Protein AF-A0A2R5LD50-F1 (afdb_monomer_lite)

Structure (mmCIF, N/CA/C/O backbone):
data_AF-A0A2R5LD50-F1
#
_entry.id   AF-A0A2R5LD50-F1
#
loop_
_atom_site.group_PDB
_atom_site.id
_atom_site.type_symbol
_atom_site.label_atom_id
_atom_site.label_alt_id
_atom_site.label_comp_id
_atom_site.label_asym_id
_atom_site.label_entity_id
_atom_site.label_seq_id
_atom_site.pdbx_PDB_ins_code
_atom_site.Cartn_x
_atom_site.Cartn_y
_atom_site.Cartn_z
_atom_site.occupancy
_atom_site.B_iso_or_equiv
_atom_site.auth_seq_id
_atom_site.auth_comp_id
_atom_site.auth_asym_id
_atom_site.auth_atom_id
_atom_site.pdbx_PDB_model_num
ATOM 1 N N . ASP A 1 1 ? -1.979 13.965 -16.685 1.00 44.62 1 ASP A N 1
ATOM 2 C CA . ASP A 1 1 ? -2.871 12.956 -16.084 1.00 44.62 1 ASP A CA 1
ATOM 3 C C . ASP A 1 1 ? -2.158 12.275 -14.934 1.00 44.62 1 ASP A C 1
ATOM 5 O O . ASP A 1 1 ? -1.066 11.753 -15.122 1.00 44.62 1 ASP A O 1
ATOM 9 N N . VAL A 1 2 ? -2.676 12.399 -13.713 1.00 50.75 2 VAL A N 1
ATOM 10 C CA . VAL A 1 2 ? -2.068 11.757 -12.540 1.00 50.75 2 VAL A CA 1
ATOM 11 C C . VAL A 1 2 ? -2.573 10.320 -12.524 1.00 50.75 2 VAL A C 1
ATOM 13 O O . VAL A 1 2 ? -3.745 10.100 -12.240 1.00 50.75 2 VAL A O 1
ATOM 16 N N . GLU A 1 3 ? -1.725 9.353 -12.872 1.00 63.75 3 GLU A N 1
ATOM 17 C CA . GLU A 1 3 ? -2.049 7.932 -12.706 1.00 63.75 3 GLU A CA 1
ATOM 18 C C . GLU A 1 3 ? -2.237 7.627 -11.223 1.00 63.75 3 GLU A C 1
ATOM 20 O O . GLU A 1 3 ? -1.280 7.458 -10.461 1.00 63.75 3 GLU A O 1
ATOM 25 N N . PHE A 1 4 ? -3.499 7.625 -10.806 1.00 74.12 4 PHE A N 1
ATOM 26 C CA . PHE A 1 4 ? -3.893 7.156 -9.495 1.00 74.12 4 PHE A CA 1
ATOM 27 C C . PHE A 1 4 ? -3.919 5.625 -9.498 1.00 74.12 4 PHE A C 1
ATOM 29 O O . PHE A 1 4 ? -4.442 5.025 -10.439 1.00 74.12 4 PHE A O 1
ATOM 36 N N . PRO A 1 5 ? -3.391 4.976 -8.449 1.00 85.00 5 PRO A N 1
ATOM 37 C CA . PRO A 1 5 ? -3.497 3.537 -8.297 1.00 85.00 5 PRO A CA 1
ATOM 38 C C . PRO A 1 5 ? -4.967 3.100 -8.270 1.00 85.00 5 PRO A C 1
ATOM 40 O O . PRO A 1 5 ? -5.792 3.717 -7.593 1.00 85.00 5 PRO A O 1
ATOM 43 N N . HIS A 1 6 ? -5.299 2.014 -8.962 1.00 90.88 6 HIS A N 1
ATOM 44 C CA . HIS A 1 6 ? -6.650 1.469 -8.954 1.00 90.88 6 HIS A CA 1
ATOM 45 C C . HIS A 1 6 ? -6.869 0.627 -7.690 1.00 90.88 6 HIS A C 1
ATOM 47 O O . HIS A 1 6 ? -6.354 -0.489 -7.564 1.00 90.88 6 HIS A O 1
ATOM 53 N N . VAL A 1 7 ? -7.644 1.153 -6.739 1.00 94.06 7 VAL A N 1
ATOM 54 C CA . VAL A 1 7 ? -7.962 0.463 -5.479 1.00 94.06 7 VAL A CA 1
ATOM 55 C C . VAL A 1 7 ? -8.845 -0.747 -5.757 1.00 94.06 7 VAL A C 1
ATOM 57 O O . VAL A 1 7 ? -9.949 -0.630 -6.280 1.00 94.06 7 VAL A O 1
ATOM 60 N N . ARG A 1 8 ? -8.352 -1.932 -5.393 1.00 94.25 8 ARG A N 1
ATOM 61 C CA . ARG A 1 8 ? -9.104 -3.183 -5.501 1.00 94.25 8 ARG A CA 1
ATOM 62 C C . ARG A 1 8 ? -9.919 -3.459 -4.243 1.00 94.25 8 ARG A C 1
ATOM 64 O O . ARG A 1 8 ? -11.048 -3.926 -4.352 1.00 94.25 8 ARG A O 1
ATOM 71 N N . TYR A 1 9 ? -9.350 -3.174 -3.076 1.00 95.31 9 TYR A N 1
ATOM 72 C CA . TYR A 1 9 ? -10.028 -3.257 -1.787 1.00 95.31 9 TYR A CA 1
ATOM 73 C C . TYR A 1 9 ? -9.319 -2.362 -0.773 1.00 95.31 9 TYR A C 1
ATOM 75 O O . TYR A 1 9 ? -8.090 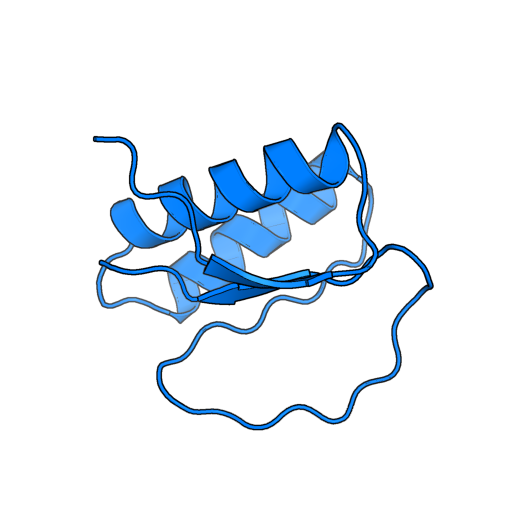-2.318 -0.735 1.00 95.31 9 TYR A O 1
ATOM 83 N N . THR A 1 10 ? -10.071 -1.663 0.069 1.00 97.31 10 THR A N 1
ATOM 84 C CA . THR A 1 10 ? -9.501 -0.971 1.223 1.00 97.31 10 THR A CA 1
ATOM 85 C C . THR A 1 10 ? -10.562 -0.718 2.280 1.00 97.31 10 THR A C 1
ATOM 87 O O . THR A 1 10 ? -11.731 -0.510 1.963 1.00 97.31 10 THR A O 1
ATOM 90 N N . GLU A 1 11 ? -10.124 -0.697 3.532 1.00 96.88 11 GLU A N 1
ATOM 91 C CA . GLU A 1 11 ? -10.902 -0.187 4.667 1.00 96.88 11 GLU A CA 1
ATOM 92 C C . GLU A 1 11 ? -10.319 1.126 5.208 1.00 96.88 11 GLU A C 1
ATOM 94 O O . GLU A 1 11 ? -10.864 1.717 6.142 1.00 96.88 11 GLU A O 1
ATOM 99 N N . MET A 1 12 ? -9.186 1.569 4.656 1.00 97.06 12 MET A N 1
ATOM 100 C CA . MET A 1 12 ? -8.559 2.822 5.047 1.00 97.06 12 MET A CA 1
ATOM 101 C C . MET A 1 12 ? -9.416 3.992 4.579 1.00 97.06 12 MET A C 1
ATOM 103 O O . MET A 1 12 ? -10.011 3.966 3.504 1.00 97.06 12 MET A O 1
ATOM 107 N N . THR A 1 13 ? -9.426 5.064 5.365 1.00 96.19 13 THR A N 1
ATOM 108 C CA . THR A 1 13 ? -10.166 6.290 5.039 1.00 96.19 13 THR A CA 1
ATOM 109 C C . THR A 1 13 ? -9.343 7.530 5.367 1.00 96.19 13 THR A C 1
ATOM 111 O O . THR A 1 13 ? -8.453 7.488 6.220 1.00 96.19 13 THR A O 1
ATOM 114 N N . GLY A 1 14 ? -9.666 8.649 4.717 1.00 96.06 14 GLY A N 1
ATOM 115 C CA . GLY A 1 14 ? -9.056 9.951 4.985 1.00 96.06 14 GLY A CA 1
ATOM 116 C C . GLY A 1 14 ? -7.550 9.977 4.720 1.00 96.06 14 GLY A C 1
ATOM 117 O O . GLY A 1 14 ? -7.050 9.353 3.785 1.00 96.06 14 GLY A O 1
ATOM 118 N N . LYS A 1 15 ? -6.815 10.687 5.581 1.00 95.00 15 LYS A N 1
ATOM 119 C CA . LYS A 1 15 ? -5.396 11.001 5.373 1.00 95.00 15 LYS A CA 1
ATOM 120 C C . LYS A 1 15 ? -4.495 9.773 5.205 1.00 95.00 15 LYS A C 1
ATOM 122 O O . LYS A 1 15 ? -3.566 9.814 4.407 1.00 95.00 15 LYS A O 1
ATOM 127 N N . VAL A 1 16 ? -4.755 8.685 5.934 1.00 96.00 16 VAL A N 1
ATOM 128 C CA . VAL A 1 16 ? -3.927 7.468 5.843 1.00 96.00 16 VAL A CA 1
ATOM 129 C C . VAL A 1 16 ? -4.066 6.824 4.464 1.00 96.00 16 VAL A C 1
ATOM 131 O O . VAL A 1 16 ? -3.060 6.406 3.894 1.00 96.00 16 VAL A O 1
ATOM 134 N N . LEU A 1 17 ? -5.277 6.801 3.894 1.00 95.88 17 LEU A N 1
ATOM 135 C CA . LEU A 1 17 ? -5.510 6.289 2.542 1.00 95.88 17 LEU A CA 1
ATOM 136 C C . LEU A 1 17 ? -4.803 7.160 1.493 1.00 95.88 17 LEU A C 1
ATOM 138 O O . LEU A 1 17 ? -4.061 6.638 0.663 1.00 95.88 17 LEU A O 1
ATOM 142 N N . GLU A 1 18 ? -5.000 8.478 1.553 1.00 94.88 18 GLU A N 1
ATOM 143 C CA . GLU A 1 18 ? -4.401 9.433 0.609 1.00 94.88 18 GLU A CA 1
ATOM 144 C C . GLU A 1 18 ? -2.868 9.363 0.613 1.00 94.88 18 GLU A C 1
ATOM 146 O O . GLU A 1 18 ? -2.239 9.213 -0.441 1.00 94.88 18 GLU A O 1
ATOM 151 N N . ASP A 1 19 ? -2.267 9.406 1.805 1.00 95.44 19 ASP A N 1
ATOM 152 C CA . ASP A 1 19 ? -0.819 9.346 1.973 1.00 95.44 19 ASP A CA 1
ATOM 153 C C . ASP A 1 19 ? -0.268 7.978 1.513 1.00 95.44 19 ASP A C 1
ATOM 155 O O . ASP A 1 19 ? 0.783 7.935 0.865 1.00 95.44 19 ASP A O 1
ATOM 159 N N . SER A 1 20 ? -0.980 6.872 1.784 1.00 95.88 20 SER A N 1
ATOM 160 C CA . SER A 1 20 ? -0.584 5.519 1.350 1.00 95.88 20 SER A CA 1
ATOM 161 C C . SER A 1 20 ? -0.627 5.363 -0.169 1.00 95.88 20 SER A C 1
ATOM 163 O O . SER A 1 20 ? 0.324 4.846 -0.753 1.00 95.88 20 SER A O 1
ATOM 165 N N . MET A 1 21 ? -1.680 5.851 -0.836 1.00 95.06 21 MET A N 1
ATOM 166 C CA . MET A 1 21 ? -1.772 5.813 -2.302 1.00 95.06 21 MET A CA 1
ATOM 167 C C . MET A 1 21 ? -0.648 6.622 -2.953 1.00 95.06 21 MET A C 1
ATOM 169 O O . MET A 1 21 ? 0.023 6.127 -3.860 1.00 95.06 21 MET A O 1
ATOM 173 N N . CYS A 1 22 ? -0.384 7.834 -2.452 1.00 93.94 22 CYS A N 1
ATOM 174 C CA . CYS A 1 22 ? 0.710 8.667 -2.954 1.00 93.94 22 CYS A CA 1
ATOM 175 C C . CYS A 1 22 ? 2.073 7.988 -2.763 1.00 93.94 22 CYS A C 1
ATOM 177 O O . CYS A 1 22 ? 2.936 8.045 -3.644 1.00 93.94 22 CYS A O 1
ATOM 179 N N . LEU A 1 23 ? 2.264 7.317 -1.625 1.00 95.38 23 LEU A N 1
ATOM 180 C CA . LEU A 1 23 ? 3.480 6.573 -1.325 1.00 95.38 23 LEU A CA 1
ATOM 181 C C . LEU A 1 23 ? 3.669 5.385 -2.280 1.00 95.38 23 LEU A C 1
ATOM 183 O O . LEU A 1 23 ? 4.787 5.181 -2.755 1.00 95.38 23 LEU A O 1
ATOM 187 N N . CYS A 1 24 ? 2.598 4.651 -2.601 1.00 95.38 24 CYS A N 1
ATOM 188 C CA . CYS A 1 24 ? 2.622 3.565 -3.582 1.00 95.38 24 CYS A CA 1
ATOM 189 C C . CYS A 1 24 ? 3.042 4.068 -4.972 1.00 95.38 24 CYS A C 1
ATOM 191 O O . CYS A 1 24 ? 3.979 3.517 -5.548 1.00 95.38 24 CYS A O 1
ATOM 193 N N . VAL A 1 25 ? 2.439 5.156 -5.473 1.00 93.44 25 VAL A N 1
ATOM 194 C CA . VAL A 1 25 ? 2.821 5.759 -6.770 1.00 93.44 25 VAL A CA 1
ATOM 195 C C . VAL A 1 25 ? 4.291 6.171 -6.773 1.00 93.44 25 VAL A C 1
ATOM 197 O O . VAL A 1 25 ? 5.039 5.835 -7.692 1.00 93.44 25 VAL A O 1
ATOM 200 N N . ALA A 1 26 ? 4.723 6.892 -5.736 1.00 93.50 26 ALA A N 1
ATOM 201 C CA . ALA A 1 26 ? 6.094 7.376 -5.641 1.00 93.50 26 ALA A CA 1
ATOM 202 C C . ALA A 1 26 ? 7.110 6.224 -5.586 1.00 93.50 26 ALA A C 1
ATOM 204 O O . ALA A 1 26 ? 8.181 6.317 -6.187 1.00 93.50 26 ALA A O 1
ATOM 205 N N . ALA A 1 27 ? 6.783 5.137 -4.881 1.00 94.88 27 ALA A N 1
ATOM 206 C CA . ALA A 1 27 ? 7.640 3.964 -4.780 1.00 94.88 27 ALA A CA 1
ATOM 207 C C . ALA A 1 27 ? 7.757 3.227 -6.121 1.00 94.88 27 ALA A C 1
ATOM 209 O O . ALA A 1 27 ? 8.878 2.957 -6.551 1.00 94.88 27 ALA A O 1
ATOM 210 N N . CYS A 1 28 ? 6.629 2.966 -6.794 1.00 92.31 28 CYS A N 1
ATOM 211 C CA . CYS A 1 28 ? 6.597 2.306 -8.101 1.00 92.31 28 CYS A CA 1
ATOM 212 C C . CYS A 1 28 ? 7.404 3.090 -9.146 1.00 92.31 28 CYS A C 1
ATOM 214 O O . CYS A 1 28 ? 8.270 2.516 -9.798 1.00 92.31 28 CYS A O 1
ATOM 216 N N . LYS A 1 29 ? 7.233 4.419 -9.214 1.00 91.62 29 LYS A N 1
ATOM 217 C CA . LYS A 1 29 ? 7.996 5.279 -10.139 1.00 91.62 29 LYS A CA 1
ATOM 218 C C . LYS A 1 29 ? 9.489 5.339 -9.823 1.00 91.62 29 LYS A C 1
ATOM 220 O O . LYS A 1 29 ? 10.314 5.486 -10.719 1.00 91.62 29 LYS A O 1
ATOM 225 N N . ARG A 1 30 ? 9.860 5.259 -8.543 1.00 94.12 30 ARG A N 1
ATOM 226 C CA . ARG A 1 30 ? 11.261 5.362 -8.111 1.00 94.12 30 ARG A CA 1
ATOM 227 C C . ARG A 1 30 ? 12.042 4.060 -8.288 1.00 94.12 30 ARG A C 1
ATOM 229 O O . ARG A 1 30 ? 13.257 4.108 -8.474 1.00 94.12 30 ARG A O 1
ATOM 236 N N . TYR A 1 31 ? 11.375 2.917 -8.170 1.00 94.50 31 TYR A N 1
ATOM 237 C CA . TYR A 1 31 ? 12.008 1.599 -8.145 1.00 94.50 31 TYR A CA 1
ATOM 238 C C . TYR A 1 31 ? 11.384 0.654 -9.183 1.00 94.50 31 TYR A C 1
ATOM 240 O O . TYR A 1 31 ? 11.101 -0.504 -8.878 1.00 94.50 31 TYR A O 1
ATOM 248 N N . VAL A 1 32 ? 11.191 1.155 -10.408 1.00 91.12 32 VAL A N 1
ATOM 249 C CA . VAL A 1 32 ? 10.665 0.394 -11.556 1.00 91.12 32 VAL A CA 1
ATOM 250 C C . VAL A 1 32 ? 11.421 -0.928 -11.718 1.00 91.12 32 VAL A C 1
ATOM 252 O O . VAL A 1 32 ? 12.6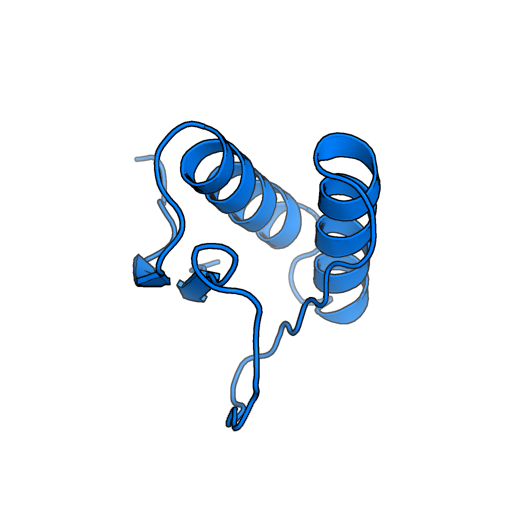53 -0.967 -11.628 1.00 91.12 32 VAL A O 1
ATOM 255 N N . GLY A 1 33 ? 10.680 -2.024 -11.896 1.00 91.25 33 GLY A N 1
ATOM 256 C CA . GLY A 1 33 ? 11.240 -3.375 -12.012 1.00 91.25 33 GLY A CA 1
ATOM 257 C C . GLY A 1 33 ? 11.895 -3.943 -10.741 1.00 91.25 33 GLY A C 1
ATOM 258 O O . GLY A 1 33 ? 12.457 -5.037 -10.788 1.00 91.25 33 GLY A O 1
ATOM 259 N N . ASN A 1 34 ? 11.846 -3.247 -9.595 1.00 95.88 34 ASN A N 1
ATOM 260 C CA . ASN A 1 34 ? 12.450 -3.706 -8.341 1.00 95.88 34 ASN A CA 1
ATOM 261 C C . ASN A 1 34 ? 11.435 -3.769 -7.188 1.00 95.88 34 ASN A C 1
ATOM 263 O O . ASN A 1 34 ? 11.373 -2.897 -6.317 1.00 95.88 34 ASN A O 1
ATOM 267 N N . ASN A 1 35 ? 10.679 -4.867 -7.155 1.00 95.56 35 ASN A N 1
ATOM 268 C CA . ASN A 1 35 ? 9.633 -5.116 -6.158 1.00 95.56 35 ASN A CA 1
ATOM 269 C C . ASN A 1 35 ? 10.148 -5.062 -4.711 1.00 95.56 35 ASN A C 1
ATOM 271 O O . ASN A 1 35 ? 9.473 -4.514 -3.840 1.00 95.56 35 ASN A O 1
ATOM 275 N N . GLU A 1 36 ? 11.353 -5.581 -4.448 1.00 97.50 36 GLU A N 1
ATOM 276 C CA . GLU A 1 36 ? 11.941 -5.599 -3.102 1.00 97.50 36 GLU A CA 1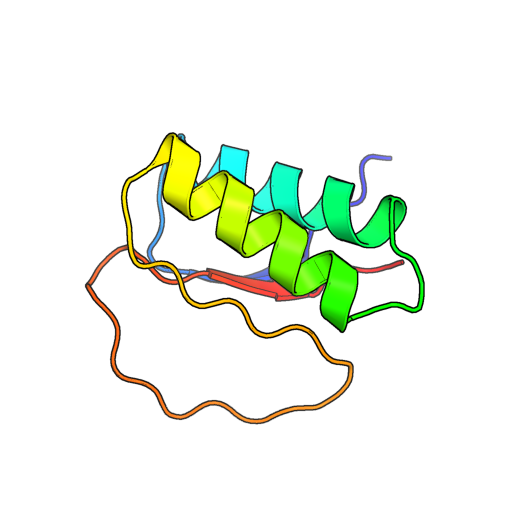
ATOM 277 C C . GLU A 1 36 ? 12.165 -4.175 -2.572 1.00 97.50 36 GLU A C 1
ATOM 279 O O . GLU A 1 36 ? 11.764 -3.843 -1.450 1.00 97.50 36 GLU A O 1
ATOM 284 N N . ARG A 1 37 ? 12.776 -3.301 -3.384 1.00 97.75 37 ARG A N 1
ATOM 285 C CA . ARG A 1 37 ? 13.022 -1.905 -2.998 1.00 97.75 37 ARG A CA 1
ATOM 286 C C . ARG A 1 37 ? 11.721 -1.126 -2.848 1.00 97.75 37 ARG A C 1
ATOM 288 O O . ARG A 1 37 ? 11.607 -0.363 -1.885 1.00 97.75 37 ARG A O 1
ATOM 295 N N . THR A 1 38 ? 10.747 -1.357 -3.729 1.00 97.25 38 THR A N 1
ATOM 296 C CA . THR A 1 38 ? 9.403 -0.769 -3.632 1.00 97.25 38 THR A CA 1
ATOM 297 C C . THR A 1 38 ? 8.745 -1.134 -2.302 1.00 97.25 38 THR A C 1
ATOM 299 O O . THR A 1 38 ? 8.405 -0.242 -1.521 1.00 97.25 38 THR A O 1
ATOM 302 N N . ALA A 1 39 ? 8.655 -2.430 -1.981 1.00 97.94 39 ALA A N 1
ATOM 303 C CA . ALA A 1 39 ? 8.037 -2.908 -0.745 1.00 97.94 39 ALA A CA 1
ATOM 304 C C . ALA A 1 39 ? 8.750 -2.361 0.504 1.00 97.94 39 ALA A C 1
ATOM 306 O O . ALA A 1 39 ? 8.114 -1.840 1.425 1.00 97.94 39 ALA A O 1
ATOM 307 N N . LYS A 1 40 ? 10.089 -2.410 0.514 1.00 98.25 40 LYS A N 1
ATOM 308 C CA . LYS A 1 40 ? 10.915 -1.919 1.626 1.00 98.25 40 LYS A CA 1
ATOM 309 C C . LYS A 1 40 ? 10.752 -0.419 1.855 1.00 98.25 40 LYS A C 1
ATOM 311 O O . LYS A 1 40 ? 10.748 0.023 3.005 1.00 98.25 40 LYS A O 1
ATOM 316 N N . PHE A 1 41 ? 10.639 0.367 0.785 1.00 98.00 41 PHE A N 1
ATOM 317 C CA . PHE A 1 41 ? 10.427 1.807 0.882 1.00 98.00 41 PHE A CA 1
ATOM 318 C C . PHE A 1 41 ? 9.055 2.134 1.477 1.00 98.00 41 PHE A C 1
ATOM 320 O O . PHE A 1 41 ? 8.991 2.905 2.437 1.00 98.00 41 PHE A O 1
ATOM 327 N N . ILE A 1 42 ? 7.990 1.506 0.963 1.00 97.88 42 ILE A N 1
ATOM 328 C CA . ILE A 1 42 ? 6.621 1.721 1.451 1.00 97.88 42 ILE A CA 1
ATOM 329 C C . ILE A 1 42 ? 6.530 1.328 2.929 1.00 97.88 42 ILE A C 1
ATOM 331 O O . ILE A 1 42 ? 6.139 2.153 3.753 1.00 97.88 42 ILE A O 1
ATOM 335 N N . LYS A 1 43 ? 6.991 0.120 3.292 1.00 98.12 43 LYS A N 1
ATOM 336 C CA . LYS A 1 43 ? 6.971 -0.366 4.681 1.00 98.12 43 LYS A CA 1
ATOM 337 C C . LYS A 1 43 ? 7.652 0.612 5.636 1.00 98.12 43 LYS A C 1
ATOM 339 O O . LYS A 1 43 ? 7.052 1.027 6.621 1.00 98.12 43 LYS A O 1
ATOM 344 N N . ARG A 1 44 ? 8.888 1.024 5.330 1.00 97.94 44 ARG A N 1
ATOM 345 C CA . ARG A 1 44 ? 9.656 1.940 6.193 1.00 97.94 44 ARG A CA 1
ATOM 346 C C . ARG A 1 44 ? 8.970 3.290 6.368 1.00 97.94 44 ARG A C 1
ATOM 348 O O . ARG A 1 44 ? 9.037 3.870 7.448 1.00 97.94 44 ARG A O 1
ATOM 355 N N . ALA A 1 45 ? 8.359 3.814 5.310 1.00 97.94 45 ALA A N 1
ATOM 356 C CA . ALA A 1 45 ? 7.657 5.086 5.377 1.00 97.94 45 ALA A CA 1
ATOM 357 C C . ALA A 1 45 ? 6.358 4.980 6.190 1.00 97.94 45 ALA A C 1
ATOM 359 O O . ALA A 1 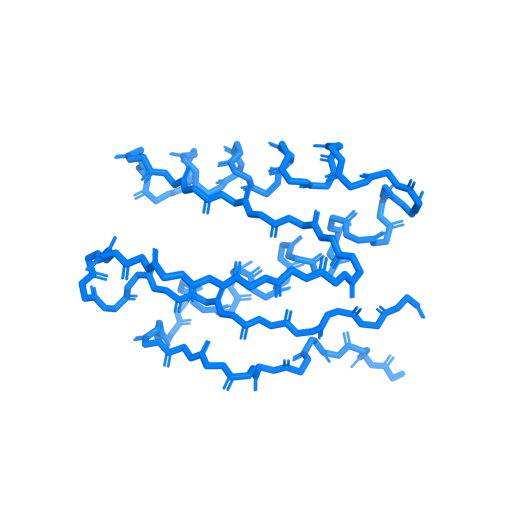45 ? 6.100 5.871 6.998 1.00 97.94 45 ALA A O 1
ATOM 360 N N . MET A 1 46 ? 5.599 3.893 6.035 1.00 98.00 46 MET A N 1
ATOM 361 C CA . MET A 1 46 ? 4.392 3.637 6.826 1.00 98.00 46 MET A CA 1
ATOM 362 C C . MET A 1 46 ? 4.720 3.423 8.307 1.00 98.00 46 MET A C 1
ATOM 364 O O . MET A 1 46 ? 4.182 4.142 9.146 1.00 98.00 46 MET A O 1
ATOM 368 N N . ASP A 1 47 ? 5.689 2.553 8.619 1.00 98.00 47 ASP A N 1
ATOM 369 C CA . ASP A 1 47 ? 6.160 2.299 9.991 1.00 98.00 47 ASP A CA 1
ATOM 370 C C . ASP A 1 47 ? 6.598 3.594 10.692 1.00 98.00 47 ASP A C 1
ATOM 372 O O . ASP A 1 47 ? 6.309 3.807 11.869 1.00 98.00 47 ASP A O 1
ATOM 376 N N . LYS A 1 48 ? 7.285 4.485 9.962 1.00 97.75 48 LYS A N 1
ATOM 377 C CA . LYS A 1 48 ? 7.751 5.771 10.496 1.00 97.75 48 LYS A CA 1
ATOM 378 C C . LYS A 1 48 ? 6.611 6.766 10.739 1.00 97.75 48 LYS A C 1
ATOM 380 O O . LYS A 1 48 ? 6.723 7.582 11.649 1.00 97.75 48 LYS A O 1
ATOM 385 N N . ARG A 1 49 ? 5.571 6.767 9.899 1.00 96.75 49 ARG A N 1
ATOM 386 C CA . ARG A 1 49 ? 4.496 7.778 9.931 1.00 96.75 49 ARG A CA 1
ATOM 387 C C . ARG A 1 49 ? 3.326 7.388 10.825 1.00 96.75 49 ARG A C 1
ATOM 389 O O . ARG A 1 49 ? 2.773 8.262 11.481 1.00 96.75 49 ARG A O 1
ATOM 396 N N . TYR A 1 50 ? 2.958 6.110 10.838 1.00 95.81 50 TYR A N 1
ATOM 397 C CA . TYR A 1 50 ? 1.734 5.624 11.484 1.00 95.81 50 TYR A CA 1
ATOM 398 C C . TYR A 1 50 ? 2.001 4.578 12.570 1.00 95.81 50 TYR A C 1
ATOM 400 O O . TYR A 1 50 ? 1.065 3.977 13.082 1.00 95.81 50 TYR A O 1
ATOM 408 N N . GLY A 1 51 ? 3.269 4.378 12.940 1.00 95.25 51 GLY A N 1
ATOM 409 C CA . GLY A 1 51 ? 3.674 3.375 13.917 1.00 95.25 51 GLY A CA 1
ATOM 410 C C . GLY A 1 51 ? 3.863 1.996 13.291 1.00 95.25 51 GLY A C 1
ATOM 411 O O . GLY A 1 51 ? 3.343 1.693 12.220 1.00 95.25 51 GLY A O 1
ATOM 412 N N . SER A 1 52 ? 4.666 1.169 13.956 1.00 92.06 52 SER A N 1
ATOM 413 C CA . SER A 1 52 ? 4.886 -0.224 13.555 1.00 92.06 52 SER A CA 1
ATOM 414 C C . SER A 1 52 ? 3.782 -1.136 14.114 1.00 92.06 52 SER A C 1
ATOM 416 O O . SER A 1 52 ? 3.241 -0.853 15.177 1.00 92.06 52 SER A O 1
ATOM 418 N N . SER A 1 53 ? 3.443 -2.254 13.465 1.00 93.62 53 SER A N 1
ATOM 419 C CA . SER A 1 53 ? 4.120 -2.851 12.298 1.00 93.62 53 SER A CA 1
ATOM 420 C C . SER A 1 53 ? 3.240 -2.883 11.047 1.00 93.62 53 SER A C 1
ATOM 422 O O . SER A 1 53 ? 2.152 -3.447 11.072 1.00 93.62 53 SER A O 1
ATOM 424 N N . TRP A 1 54 ? 3.760 -2.370 9.928 1.00 97.69 54 TRP A N 1
ATOM 425 C CA . TRP A 1 54 ? 3.162 -2.501 8.597 1.00 97.69 54 TRP A CA 1
ATOM 426 C C . TRP A 1 54 ? 3.770 -3.658 7.806 1.00 97.69 54 TRP A C 1
ATOM 428 O O . TRP A 1 54 ? 4.983 -3.885 7.826 1.00 97.69 54 TRP A O 1
ATOM 438 N N . HIS A 1 55 ? 2.941 -4.353 7.035 1.00 97.62 55 HIS A N 1
ATOM 439 C CA . HIS A 1 55 ? 3.356 -5.422 6.128 1.00 97.62 55 HIS A CA 1
ATOM 440 C C . HIS A 1 55 ? 3.048 -5.004 4.688 1.00 97.62 55 HIS A C 1
ATOM 442 O O . HIS A 1 55 ? 1.969 -4.490 4.414 1.00 97.62 55 HIS A O 1
ATOM 448 N N . VAL A 1 56 ? 4.006 -5.183 3.774 1.00 97.50 56 VAL A N 1
ATOM 449 C CA . VAL A 1 56 ? 3.874 -4.751 2.374 1.00 97.50 56 VAL A CA 1
ATOM 450 C C . VAL A 1 56 ? 4.307 -5.878 1.447 1.00 97.50 56 VAL A C 1
ATOM 452 O O . VAL A 1 56 ? 5.400 -6.421 1.603 1.00 97.50 56 VAL A O 1
ATOM 455 N N . VAL A 1 57 ? 3.458 -6.185 0.467 1.00 97.00 57 VAL A N 1
ATOM 456 C CA . VAL A 1 57 ? 3.700 -7.168 -0.594 1.00 97.00 57 VAL A CA 1
ATOM 457 C C . VAL A 1 57 ? 3.596 -6.453 -1.940 1.00 97.00 57 VAL A C 1
ATOM 459 O O . VAL A 1 57 ? 2.652 -5.701 -2.165 1.00 97.00 57 VAL A O 1
ATOM 462 N N . VAL A 1 58 ? 4.577 -6.663 -2.821 1.00 96.25 58 VAL A N 1
ATOM 463 C CA . VAL A 1 58 ? 4.620 -6.089 -4.175 1.00 96.25 58 VAL A CA 1
ATOM 464 C C . VAL A 1 58 ? 5.012 -7.194 -5.152 1.00 96.25 58 VAL A C 1
ATOM 466 O O . VAL A 1 58 ? 6.012 -7.878 -4.939 1.00 96.25 58 VAL A O 1
ATOM 469 N N . GLY A 1 59 ? 4.240 -7.370 -6.223 1.00 94.00 59 GLY A N 1
ATOM 470 C CA . GLY A 1 59 ? 4.493 -8.386 -7.242 1.00 94.00 59 GLY A CA 1
ATOM 471 C C . GLY A 1 59 ? 3.475 -8.331 -8.381 1.00 94.00 59 GLY A C 1
ATOM 472 O O . GLY A 1 59 ? 2.432 -7.700 -8.245 1.00 94.00 59 GLY A O 1
ATOM 473 N N . GLY A 1 60 ? 3.783 -8.991 -9.502 1.00 89.81 60 GLY A N 1
ATOM 474 C CA . GLY A 1 60 ? 2.905 -9.017 -10.680 1.00 89.81 60 GLY A CA 1
ATOM 475 C C . GLY A 1 60 ? 1.744 -10.013 -10.577 1.00 89.81 60 GLY A C 1
ATOM 476 O O . GLY A 1 60 ? 0.672 -9.763 -11.115 1.00 89.81 60 GLY A O 1
ATOM 477 N N . ALA A 1 61 ? 1.934 -11.127 -9.866 1.00 88.88 61 ALA A N 1
ATOM 478 C CA . ALA A 1 61 ? 0.896 -12.126 -9.625 1.00 88.88 61 ALA A CA 1
ATOM 479 C C . ALA A 1 61 ? 1.114 -12.786 -8.259 1.00 88.88 61 ALA A C 1
ATOM 481 O O . ALA A 1 61 ? 2.175 -13.357 -8.004 1.00 88.88 61 ALA A O 1
ATOM 482 N N . PHE A 1 62 ? 0.118 -12.689 -7.379 1.00 92.31 62 PHE A N 1
ATOM 483 C CA . PHE A 1 62 ? 0.116 -13.324 -6.063 1.00 92.31 62 PHE A CA 1
ATOM 484 C C . PHE A 1 62 ? -1.321 -13.514 -5.558 1.00 92.31 62 PHE A C 1
ATOM 486 O O . PHE A 1 62 ? -2.233 -12.799 -5.972 1.00 92.31 62 PHE A O 1
ATOM 493 N N . GLY A 1 63 ? -1.507 -14.479 -4.657 1.00 90.06 63 GLY A N 1
ATOM 494 C CA . GLY A 1 63 ? -2.723 -14.646 -3.859 1.00 90.06 63 GLY A CA 1
ATOM 495 C C . GLY A 1 63 ? -2.497 -14.169 -2.424 1.00 90.06 63 GLY A C 1
ATOM 496 O O . GLY A 1 63 ? -1.356 -14.112 -1.965 1.00 90.06 63 GLY A O 1
ATOM 497 N N . LEU A 1 64 ? -3.576 -13.818 -1.722 1.00 89.31 64 LEU A N 1
ATOM 498 C CA . LEU A 1 64 ? -3.527 -13.375 -0.329 1.00 89.31 64 LEU A CA 1
ATOM 499 C C . LEU A 1 64 ? -4.665 -13.996 0.491 1.00 89.31 64 LEU A C 1
ATOM 501 O O . LEU A 1 64 ? -5.831 -13.881 0.128 1.00 89.31 64 LEU A O 1
ATOM 505 N N . GLU A 1 65 ? -4.301 -14.620 1.608 1.00 95.25 65 GLU A N 1
ATOM 506 C CA . GLU A 1 65 ? -5.192 -15.054 2.686 1.00 95.25 65 GLU A CA 1
ATOM 507 C C . GLU A 1 65 ? -4.557 -14.558 3.987 1.00 95.25 65 GLU A C 1
ATOM 509 O O . GLU A 1 65 ? -3.520 -15.064 4.417 1.00 95.25 65 GLU A O 1
ATOM 514 N N . ILE A 1 66 ? -5.099 -13.474 4.546 1.00 94.44 66 ILE A N 1
ATOM 515 C CA . ILE A 1 66 ? -4.485 -12.757 5.666 1.00 94.44 66 ILE A CA 1
ATOM 516 C C . ILE A 1 66 ? -5.533 -12.325 6.686 1.00 94.44 66 ILE A C 1
ATOM 518 O O . ILE A 1 66 ? -6.660 -11.979 6.340 1.00 94.44 66 ILE A O 1
ATOM 522 N N . THR A 1 67 ? -5.117 -12.262 7.945 1.00 95.94 67 THR A N 1
ATOM 523 C CA . THR A 1 67 ? -5.802 -11.504 8.994 1.00 95.94 67 THR A CA 1
ATOM 524 C C . THR A 1 67 ? -5.122 -10.150 9.148 1.00 95.94 67 THR A C 1
ATOM 526 O O . THR A 1 67 ? -3.893 -10.085 9.207 1.00 95.94 67 THR A O 1
ATOM 529 N N . HIS A 1 68 ? -5.898 -9.076 9.247 1.00 94.81 68 HIS A N 1
ATOM 530 C CA . HIS A 1 68 ? -5.382 -7.724 9.447 1.00 94.81 68 HIS A CA 1
ATOM 531 C C . HIS A 1 68 ? -6.213 -6.978 10.491 1.00 94.81 68 HIS A C 1
ATOM 533 O O . HIS A 1 68 ? -7.347 -7.350 10.796 1.00 94.81 6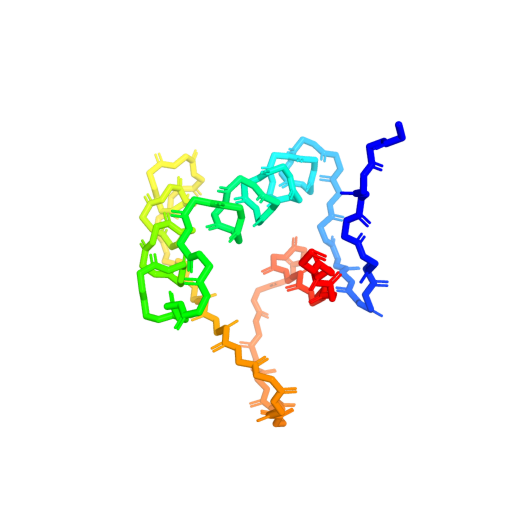8 HIS A O 1
ATOM 539 N N . GLU A 1 69 ? -5.645 -5.907 11.035 1.00 94.69 69 GLU A N 1
ATOM 540 C CA . GLU A 1 69 ? -6.398 -4.974 11.866 1.00 94.69 69 GLU A CA 1
ATOM 541 C C . GLU A 1 69 ? -7.434 -4.228 11.011 1.00 94.69 69 GLU A C 1
ATOM 543 O O . GLU A 1 69 ? -7.167 -3.871 9.856 1.00 94.69 69 GLU A O 1
ATOM 548 N N . GLN A 1 70 ? -8.628 -4.004 11.566 1.00 94.62 70 GLN A N 1
ATOM 549 C CA . GLN A 1 70 ? -9.683 -3.260 10.875 1.00 94.62 70 GLN A CA 1
ATOM 550 C C . GLN A 1 70 ? -9.195 -1.864 10.484 1.00 94.62 70 GLN A C 1
ATOM 552 O O . GLN A 1 70 ? -8.470 -1.218 11.240 1.00 94.62 70 GLN A O 1
ATOM 557 N N . LYS A 1 71 ? -9.646 -1.376 9.324 1.00 95.38 71 LYS A N 1
ATOM 558 C CA . LYS A 1 71 ? -9.302 -0.050 8.772 1.00 95.38 71 LYS A CA 1
ATOM 559 C C . LYS A 1 71 ? -7.845 0.108 8.322 1.00 95.38 71 LYS A C 1
ATOM 561 O O . LYS A 1 71 ? -7.494 1.177 7.833 1.00 95.38 71 LYS A O 1
ATOM 566 N N . ASN A 1 72 ? -7.024 -0.942 8.414 1.00 95.81 72 ASN A N 1
ATOM 567 C CA . ASN A 1 72 ? -5.586 -0.904 8.125 1.00 95.81 72 ASN A CA 1
ATOM 568 C C . ASN A 1 72 ? -5.179 -1.825 6.958 1.00 95.81 72 ASN A C 1
ATOM 570 O O . ASN A 1 72 ? -4.088 -2.391 6.953 1.00 95.81 72 ASN A O 1
ATOM 574 N N . ILE A 1 73 ? -6.031 -1.952 5.933 1.00 97.31 73 ILE A N 1
ATOM 575 C CA . ILE A 1 73 ? -5.723 -2.708 4.708 1.00 97.31 73 ILE A CA 1
ATOM 576 C C . IL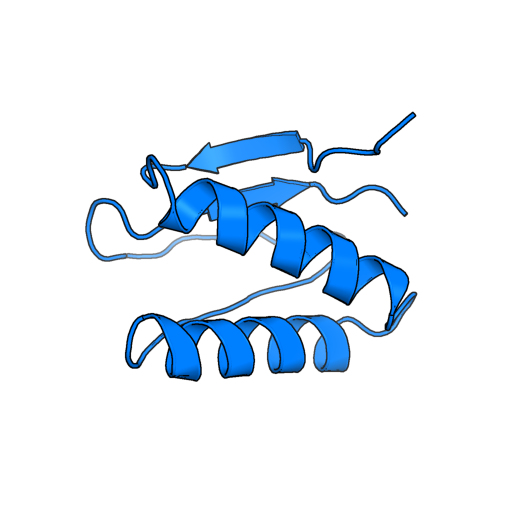E A 1 73 ? -5.931 -1.878 3.438 1.00 97.31 73 ILE A C 1
ATOM 578 O O . ILE A 1 73 ? -6.942 -1.192 3.271 1.00 97.31 73 ILE A O 1
ATOM 582 N N . LEU A 1 74 ? -4.958 -1.967 2.530 1.00 97.06 74 LEU A N 1
ATOM 583 C CA . LEU A 1 74 ? -4.992 -1.385 1.192 1.00 97.06 74 LEU A CA 1
ATOM 584 C C . LEU A 1 74 ? -4.475 -2.417 0.189 1.00 97.06 74 LEU A C 1
ATOM 586 O O . LEU A 1 74 ? -3.312 -2.812 0.234 1.00 97.06 74 LEU A O 1
ATOM 590 N N . TYR A 1 75 ? -5.345 -2.818 -0.732 1.00 96.00 75 TYR A N 1
ATOM 591 C CA . TYR A 1 75 ? -5.013 -3.634 -1.888 1.00 96.00 75 TYR A CA 1
ATOM 592 C C . TYR A 1 75 ? -5.287 -2.836 -3.160 1.00 96.00 75 TYR A C 1
ATOM 594 O O . TYR A 1 75 ? -6.402 -2.366 -3.401 1.00 96.00 75 TYR A O 1
ATOM 602 N N . VAL A 1 76 ? -4.246 -2.655 -3.966 1.00 94.56 76 VAL A N 1
ATOM 603 C CA . VAL A 1 76 ? -4.236 -1.688 -5.055 1.00 94.56 76 VAL A CA 1
ATOM 604 C C . VAL A 1 76 ? -3.403 -2.188 -6.228 1.00 94.56 76 VAL A C 1
ATOM 606 O O . VAL A 1 76 ? -2.398 -2.871 -6.033 1.00 94.56 76 VAL A O 1
ATOM 609 N N . PHE A 1 77 ? -3.814 -1.823 -7.437 1.00 92.25 77 PHE A N 1
ATOM 610 C CA . PHE A 1 77 ? -3.022 -1.990 -8.647 1.00 92.25 77 PHE A CA 1
ATOM 611 C C . PHE A 1 77 ? -2.348 -0.663 -8.991 1.00 92.25 77 PHE A C 1
ATOM 613 O O . PHE A 1 77 ? -3.021 0.343 -9.217 1.00 92.25 77 PHE A O 1
ATOM 620 N N . CYS A 1 78 ? -1.018 -0.657 -9.017 1.00 86.31 78 CYS A N 1
ATOM 621 C CA . CYS A 1 78 ? -0.245 0.449 -9.568 1.00 86.31 78 CYS A CA 1
ATOM 622 C C . CYS A 1 78 ? 0.111 0.108 -11.013 1.00 86.31 78 CYS A C 1
ATOM 624 O O . CYS A 1 78 ? 0.732 -0.927 -11.255 1.00 86.31 78 CYS A O 1
ATOM 626 N N . HIS A 1 79 ? -0.287 0.969 -11.944 1.00 73.19 79 HIS A N 1
ATOM 627 C CA . HIS A 1 79 ? 0.215 0.931 -13.313 1.00 73.19 79 HIS A CA 1
ATOM 628 C C . HIS A 1 79 ? 1.591 1.615 -13.357 1.00 73.19 79 HIS A C 1
ATOM 630 O O . HIS A 1 79 ? 1.847 2.529 -12.564 1.00 73.19 79 HIS A O 1
ATOM 636 N N . GLU A 1 80 ? 2.486 1.090 -14.195 1.00 58.75 80 GLU A N 1
ATOM 637 C CA . GLU A 1 80 ? 3.789 1.700 -14.500 1.00 58.75 80 GLU A CA 1
ATOM 638 C C . GLU A 1 80 ? 3.651 2.788 -15.562 1.00 58.75 80 GLU A C 1
ATOM 640 O O . GLU A 1 80 ? 2.912 2.537 -16.542 1.00 58.75 80 GLU A O 1
#

InterPro domains:
  IPR001372 Dynein light chain, type 1/2 [PF01221] (6-78)
  IPR001372 Dynein light chain, type 1/2 [PTHR11886] (7-78)
  IPR001372 Dynein light chain, type 1/2 [SM01375] (2-79)
  IPR037177 Dynein light chain superfamily [G3DSA:3.30.740.10] (2-80)
  IPR037177 Dynein light chain superfamily [SSF54648] (5-77)

pLDDT: mean 92.37, std 9.82, range [44.62, 98.25]

Secondary structure (DSSP, 8-state):
-----EEEEE---THHHHHHHHHHHHHHHHSTT-HHHHHHHHHHHHHHHH-S-------SS--------TT--EEEEPP-

Sequence (80 aa):
DVEFPHVRYTEMTGKVLEDSMCLCVAACKRYVGNNERTAKFIKRAMDKRYGSSWHVVVGGAFGLEITHEQKNILYVFCHE

Radius of gyration: 12.01 Å; chains: 1; bounding box: 24×28×30 Å

Foldseek 3Di:
DPQFWAWPDALADDPVVVVLRVLLQVLCVVQPPHQPSSQVSSQVVCCVPPNDDDGGGDDDDDDDDDDDDGNRDTDTHGDD

Organism: NCBI:txid34597